Protein AF-A0A0N8S155-F1 (afdb_monomer_lite)

Organism: NCBI:txid86176

Foldseek 3Di:
DDQDPDPPGDPQVVLLLVQLVVQVCVVVVHDPVPPDDPPPPPCPDPVDDDDDPDPDDDDSVRSCVVGDGPDDRDDDDDPPVPD

InterPro domains:
  IPR004322 Plasmid replicase, bacterial [PF03090] (2-65)

Radius of gyration: 16.82 Å; chains: 1; bounding box: 50×30×37 Å

Structure (mmCIF, N/CA/C/O backbone):
data_AF-A0A0N8S155-F1
#
_entry.id   AF-A0A0N8S155-F1
#
loop_
_atom_site.group_PDB
_atom_site.id
_atom_site.type_symbol
_atom_site.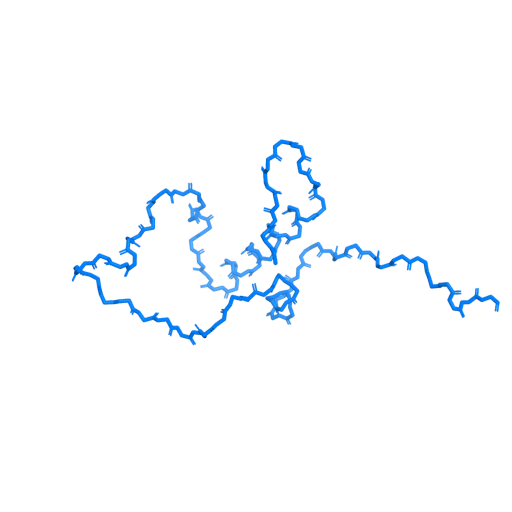label_atom_id
_atom_site.label_alt_id
_atom_site.label_comp_id
_atom_site.label_asym_id
_atom_site.label_entity_id
_atom_site.label_seq_id
_atom_site.pdbx_PDB_ins_code
_atom_site.Cartn_x
_atom_site.Cartn_y
_atom_site.Cartn_z
_atom_site.occupancy
_atom_site.B_iso_or_equiv
_atom_site.auth_seq_id
_atom_site.auth_comp_id
_atom_site.auth_asym_id
_atom_site.auth_atom_id
_atom_site.pdbx_PDB_model_num
ATOM 1 N N . PRO A 1 1 ? -1.508 10.346 2.161 1.00 63.62 1 PRO A N 1
ATOM 2 C CA . PRO A 1 1 ? -0.372 10.533 3.117 1.00 63.62 1 PRO A CA 1
ATOM 3 C C . PRO A 1 1 ? 0.176 9.184 3.605 1.00 63.62 1 PRO A C 1
ATOM 5 O O . PRO A 1 1 ? -0.620 8.267 3.773 1.00 63.62 1 PRO A O 1
ATOM 8 N N . SER A 1 2 ? 1.487 9.035 3.835 1.00 80.56 2 SER A N 1
ATOM 9 C CA . SER A 1 2 ? 2.061 7.749 4.271 1.00 80.56 2 SER A CA 1
ATOM 10 C C . SER A 1 2 ? 1.767 7.436 5.746 1.00 80.56 2 SER A C 1
ATOM 12 O O . SER A 1 2 ? 1.644 8.332 6.586 1.00 80.56 2 SER A O 1
ATOM 14 N N . VAL A 1 3 ? 1.636 6.146 6.075 1.00 89.06 3 VAL A N 1
ATOM 15 C CA . VAL A 1 3 ? 1.448 5.687 7.459 1.00 89.06 3 VAL A CA 1
ATOM 16 C C . VAL A 1 3 ? 2.784 5.757 8.194 1.00 89.06 3 VAL A C 1
ATOM 18 O O . VAL A 1 3 ? 3.765 5.155 7.770 1.00 89.06 3 VAL A O 1
ATOM 21 N N . CYS A 1 4 ? 2.821 6.474 9.317 1.00 91.81 4 CYS A N 1
ATOM 22 C CA . CYS A 1 4 ? 3.987 6.482 10.196 1.00 91.81 4 CYS A CA 1
ATOM 23 C C . CYS A 1 4 ? 4.188 5.085 10.808 1.00 91.81 4 CYS A C 1
ATOM 25 O O . CYS A 1 4 ? 3.241 4.515 11.349 1.00 91.81 4 CYS A O 1
ATOM 27 N N . THR A 1 5 ? 5.405 4.542 10.731 1.00 90.19 5 THR A N 1
ATOM 28 C CA . THR A 1 5 ? 5.770 3.209 11.253 1.00 90.19 5 THR A CA 1
ATOM 29 C C . THR A 1 5 ? 6.832 3.263 12.351 1.00 90.19 5 THR A C 1
ATOM 31 O O . THR A 1 5 ? 7.423 2.238 12.683 1.00 90.19 5 THR A O 1
ATOM 34 N N . THR A 1 6 ? 7.107 4.448 12.900 1.00 92.19 6 THR A N 1
ATOM 35 C CA . THR A 1 6 ? 8.030 4.595 14.032 1.00 92.19 6 THR A CA 1
ATOM 36 C C . THR A 1 6 ? 7.432 3.990 15.302 1.00 92.19 6 THR A C 1
ATOM 38 O O . THR A 1 6 ? 6.235 3.717 15.382 1.00 92.19 6 THR A O 1
ATOM 41 N N . GLU A 1 7 ? 8.258 3.815 16.328 1.00 90.62 7 GLU A N 1
ATOM 42 C CA . GLU A 1 7 ? 7.839 3.312 17.645 1.00 90.62 7 GLU A CA 1
ATOM 43 C C . GLU A 1 7 ? 6.670 4.094 18.273 1.00 90.62 7 GLU A C 1
ATOM 45 O O . GLU A 1 7 ? 5.829 3.515 18.954 1.00 90.62 7 GLU A O 1
ATOM 50 N N . ASN A 1 8 ? 6.567 5.396 17.985 1.00 91.56 8 ASN A N 1
ATOM 51 C CA . ASN A 1 8 ? 5.534 6.285 18.524 1.00 91.56 8 ASN A CA 1
ATOM 52 C C . ASN A 1 8 ? 4.280 6.371 17.637 1.00 91.56 8 ASN A C 1
ATOM 54 O O . ASN A 1 8 ? 3.398 7.206 17.859 1.00 91.56 8 ASN A O 1
ATOM 58 N N . ALA A 1 9 ? 4.196 5.553 16.591 1.00 93.69 9 ALA A N 1
ATOM 59 C CA . ALA A 1 9 ? 3.083 5.583 15.664 1.00 93.69 9 ALA A CA 1
ATOM 60 C C . ALA A 1 9 ? 1.804 4.952 16.235 1.00 93.69 9 ALA A C 1
ATOM 62 O O . ALA A 1 9 ? 1.804 4.094 17.118 1.00 93.69 9 ALA A O 1
ATOM 63 N N . ARG A 1 10 ? 0.659 5.354 15.673 1.00 92.06 10 ARG A N 1
ATOM 64 C CA . ARG A 1 10 ? -0.641 4.793 16.051 1.00 92.06 10 ARG A CA 1
ATOM 65 C C . ARG A 1 10 ? -0.775 3.369 15.508 1.00 92.06 10 ARG A C 1
ATOM 67 O O . ARG A 1 10 ? -0.702 3.151 14.301 1.00 92.06 10 ARG A O 1
ATOM 74 N N . ALA A 1 11 ? -1.094 2.423 16.391 1.00 91.19 11 ALA A N 1
ATOM 75 C CA . ALA A 1 11 ? -1.237 1.012 16.030 1.00 91.19 11 ALA A CA 1
ATOM 76 C C . ALA A 1 11 ? -2.333 0.752 14.979 1.00 91.19 11 ALA A C 1
ATOM 78 O O . ALA A 1 11 ? -2.131 -0.046 14.070 1.00 91.19 11 ALA A O 1
ATOM 79 N N . LYS A 1 12 ? -3.479 1.446 15.067 1.00 90.94 12 LYS A N 1
ATOM 80 C CA . LYS A 1 12 ? -4.636 1.215 14.179 1.00 90.94 12 LYS A CA 1
ATOM 81 C C . LYS A 1 12 ? -4.310 1.445 12.686 1.00 90.94 12 LYS A C 1
ATOM 83 O O . LYS A 1 12 ? -4.535 0.524 11.906 1.00 90.94 12 LYS A O 1
ATOM 88 N N . PRO A 1 13 ? -3.740 2.595 12.265 1.00 91.69 13 PRO A N 1
ATOM 89 C CA . PRO A 1 13 ? -3.270 2.778 10.888 1.00 91.69 13 PRO A CA 1
ATOM 90 C C . PRO A 1 13 ? -2.251 1.733 10.423 1.00 91.69 13 PRO A C 1
ATOM 92 O O . PRO A 1 13 ? -2.350 1.255 9.298 1.00 91.69 13 PRO A O 1
ATOM 95 N N . ILE A 1 14 ? -1.303 1.342 11.284 1.00 92.06 14 ILE A N 1
ATOM 96 C CA . ILE A 1 14 ? -0.299 0.321 10.945 1.00 92.06 14 ILE A CA 1
ATOM 97 C C . ILE A 1 14 ? -0.967 -1.030 10.686 1.00 92.06 14 ILE A C 1
ATOM 99 O O . ILE A 1 14 ? -0.656 -1.691 9.700 1.00 92.06 14 ILE A O 1
ATOM 103 N N . GLN A 1 15 ? -1.890 -1.444 11.555 1.00 91.81 15 GLN A N 1
ATOM 104 C CA . GLN A 1 15 ? -2.635 -2.693 11.394 1.00 91.81 15 GLN A CA 1
ATOM 105 C C . GLN A 1 15 ? -3.475 -2.684 10.116 1.00 91.81 15 GLN A C 1
ATOM 107 O O . GLN A 1 15 ? -3.477 -3.672 9.388 1.00 91.81 15 GLN A O 1
ATOM 112 N N . TYR A 1 16 ? -4.134 -1.562 9.815 1.00 93.06 16 TYR A N 1
ATOM 113 C CA . TYR A 1 16 ? -4.910 -1.405 8.588 1.00 93.06 16 TYR A CA 1
ATOM 114 C C . TYR A 1 16 ? -4.032 -1.518 7.335 1.00 93.06 16 TYR A C 1
ATOM 116 O O . TYR A 1 16 ? -4.328 -2.319 6.453 1.00 93.06 16 TYR A O 1
ATOM 124 N N . MET A 1 17 ? -2.902 -0.803 7.296 1.00 92.56 17 MET A N 1
ATOM 125 C CA . MET A 1 17 ? -1.921 -0.900 6.209 1.00 92.56 17 MET A CA 1
ATOM 126 C C . MET A 1 17 ? -1.414 -2.338 6.016 1.00 92.56 17 MET A C 1
ATOM 128 O O . MET A 1 17 ? -1.375 -2.831 4.890 1.00 92.56 17 MET A O 1
ATOM 132 N N . LYS A 1 18 ? -1.062 -3.032 7.108 1.00 91.75 18 LYS A N 1
ATOM 133 C CA . LYS A 1 18 ? -0.598 -4.428 7.063 1.00 91.75 18 LYS A CA 1
ATOM 134 C C . LYS A 1 18 ? -1.669 -5.385 6.541 1.00 91.75 18 LYS A C 1
ATOM 136 O O . LYS A 1 18 ? -1.341 -6.296 5.789 1.00 91.75 18 LYS A O 1
ATOM 141 N N . ALA A 1 19 ? -2.930 -5.185 6.918 1.00 93.56 19 ALA A N 1
ATOM 142 C CA . ALA A 1 19 ? -4.022 -6.029 6.449 1.00 93.56 19 ALA A CA 1
ATOM 143 C C . ALA A 1 19 ? -4.296 -5.848 4.953 1.00 93.56 19 ALA A C 1
ATOM 145 O O . ALA A 1 19 ? -4.487 -6.842 4.259 1.00 93.56 19 ALA A O 1
ATOM 146 N N . VAL A 1 20 ? -4.258 -4.607 4.449 1.00 93.44 20 VAL A N 1
ATOM 147 C CA . VAL A 1 20 ? -4.357 -4.334 3.005 1.00 93.44 20 VAL A CA 1
ATOM 148 C C . VAL A 1 20 ? -3.223 -5.033 2.257 1.00 93.44 20 VAL A C 1
ATOM 150 O O . VAL A 1 20 ? -3.481 -5.759 1.302 1.00 93.44 20 VAL A O 1
ATOM 153 N N . TYR A 1 21 ? -1.982 -4.882 2.729 1.00 91.75 21 TYR A N 1
ATOM 154 C CA . TYR A 1 21 ? -0.823 -5.543 2.129 1.00 91.75 21 TYR A CA 1
ATOM 155 C C . TYR A 1 21 ? -0.987 -7.072 2.082 1.00 91.75 21 TYR A C 1
ATOM 157 O O . TYR A 1 21 ? -0.857 -7.675 1.020 1.00 91.75 21 TYR A O 1
ATOM 165 N N . ALA A 1 22 ? -1.338 -7.696 3.211 1.00 92.56 22 ALA A N 1
ATOM 166 C CA . ALA A 1 22 ? -1.518 -9.144 3.300 1.00 92.56 22 ALA A CA 1
ATOM 167 C C . ALA A 1 22 ? -2.649 -9.659 2.393 1.00 92.56 22 ALA A C 1
ATOM 169 O O . ALA A 1 22 ? -2.506 -10.707 1.765 1.00 92.56 22 ALA A O 1
ATOM 170 N N . ALA A 1 23 ? -3.755 -8.917 2.288 1.00 94.50 23 ALA A N 1
ATOM 171 C CA . ALA A 1 23 ? -4.874 -9.287 1.427 1.00 94.50 23 ALA A CA 1
ATOM 172 C C . ALA A 1 23 ? -4.493 -9.262 -0.063 1.00 94.50 23 ALA A C 1
ATOM 174 O O . ALA A 1 23 ? -4.886 -10.157 -0.811 1.00 94.50 23 ALA A O 1
ATOM 175 N N . PHE A 1 24 ? -3.687 -8.287 -0.495 1.00 94.12 24 PHE A N 1
ATOM 176 C CA . PHE A 1 24 ? -3.161 -8.259 -1.861 1.00 94.12 24 PHE A CA 1
ATOM 177 C C . PHE A 1 24 ? -2.119 -9.342 -2.116 1.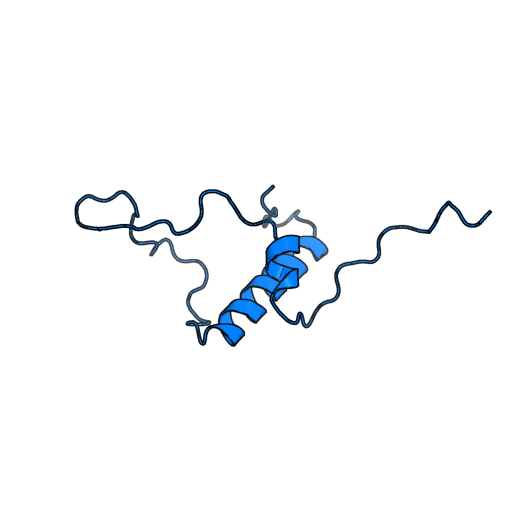00 94.12 24 PHE A C 1
ATOM 179 O O . PHE A 1 24 ? -2.175 -9.971 -3.169 1.00 94.12 24 PHE A O 1
ATOM 186 N N . ALA A 1 25 ? -1.216 -9.593 -1.164 1.00 92.75 25 ALA A N 1
ATOM 187 C CA . ALA A 1 25 ? -0.244 -10.672 -1.295 1.00 92.75 25 ALA A CA 1
ATOM 188 C C . ALA A 1 25 ? -0.951 -12.020 -1.508 1.00 92.75 25 ALA A C 1
ATOM 190 O O . ALA A 1 25 ? -0.644 -12.733 -2.458 1.00 92.75 25 ALA A O 1
ATOM 191 N N . ALA A 1 26 ? -1.986 -12.302 -0.711 1.00 93.38 26 ALA A N 1
ATOM 192 C CA . 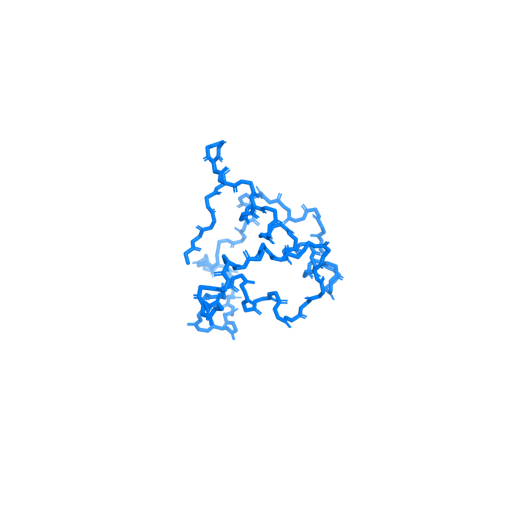ALA A 1 26 ? -2.809 -13.496 -0.877 1.00 93.38 26 ALA A CA 1
ATOM 193 C C . ALA A 1 26 ? -3.588 -13.509 -2.205 1.00 93.38 26 ALA A C 1
ATOM 195 O O . ALA A 1 26 ? -3.636 -14.532 -2.881 1.00 93.38 26 ALA A O 1
ATOM 196 N N . ARG A 1 27 ? -4.202 -12.384 -2.602 1.00 95.00 27 ARG A N 1
ATOM 197 C CA . ARG A 1 27 ? -5.002 -12.298 -3.839 1.00 95.00 27 ARG A CA 1
ATOM 198 C C . ARG A 1 27 ? -4.169 -12.498 -5.105 1.00 95.00 27 ARG A C 1
ATOM 200 O O . ARG A 1 27 ? -4.689 -13.016 -6.089 1.00 95.00 27 ARG A O 1
ATOM 207 N N . LEU A 1 28 ? -2.930 -12.021 -5.099 1.00 93.62 28 LEU A N 1
ATOM 208 C CA . LEU A 1 28 ? -2.034 -12.050 -6.252 1.00 93.62 28 LEU A CA 1
ATOM 209 C C . LEU A 1 28 ? -1.112 -13.274 -6.268 1.00 93.62 28 LEU A C 1
ATOM 211 O O . LEU A 1 28 ? -0.305 -13.374 -7.186 1.00 93.62 28 LEU A O 1
ATOM 215 N N . ASP A 1 29 ? -1.218 -14.165 -5.274 1.00 94.19 29 ASP A N 1
ATOM 216 C CA . ASP A 1 29 ? -0.250 -15.248 -5.039 1.00 94.19 29 ASP A CA 1
ATOM 217 C C . ASP A 1 29 ? 1.195 -14.713 -5.009 1.00 94.19 29 ASP A C 1
ATOM 219 O O . ASP A 1 29 ? 2.122 -15.255 -5.610 1.00 94.19 29 ASP A O 1
ATOM 223 N N . ALA A 1 30 ? 1.364 -13.551 -4.373 1.00 89.88 30 ALA A N 1
ATOM 224 C CA . ALA A 1 30 ? 2.648 -12.884 -4.280 1.00 89.88 30 ALA A CA 1
ATOM 225 C C . ALA A 1 30 ? 3.516 -13.531 -3.199 1.00 89.88 30 ALA A C 1
ATOM 227 O O . ALA A 1 30 ? 3.022 -14.116 -2.234 1.00 89.88 30 ALA A O 1
ATOM 228 N N . ASP A 1 31 ? 4.825 -13.340 -3.330 1.00 87.75 31 ASP A N 1
ATOM 229 C CA . ASP A 1 31 ? 5.783 -13.731 -2.307 1.00 87.75 31 ASP A CA 1
ATOM 230 C C . ASP A 1 31 ? 5.500 -12.979 -0.996 1.00 87.75 31 ASP A C 1
ATOM 232 O O . ASP A 1 31 ? 5.706 -11.768 -0.886 1.00 87.75 31 ASP A O 1
ATOM 236 N N . VAL A 1 32 ? 5.005 -13.712 0.003 1.00 83.31 32 VAL A N 1
ATOM 237 C CA . VAL A 1 32 ? 4.722 -13.181 1.343 1.00 83.31 32 VAL A CA 1
ATOM 238 C C . VAL A 1 32 ? 5.995 -12.771 2.069 1.00 83.31 32 VAL 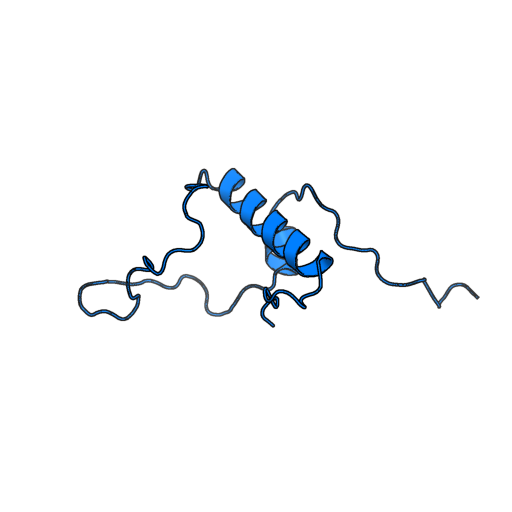A C 1
ATOM 240 O O . VAL A 1 32 ? 5.927 -11.901 2.939 1.00 83.31 32 VAL A O 1
ATOM 243 N N . ASP A 1 33 ? 7.137 -13.345 1.670 1.00 81.06 33 ASP A N 1
ATOM 244 C CA . ASP A 1 33 ? 8.439 -13.033 2.228 1.00 81.06 33 ASP A CA 1
ATOM 245 C C . ASP A 1 33 ? 9.094 -11.799 1.582 1.00 81.06 33 ASP A C 1
ATOM 247 O O . ASP A 1 33 ? 10.168 -11.339 2.003 1.00 81.06 33 ASP A O 1
ATOM 251 N N . TYR A 1 34 ? 8.408 -11.173 0.620 1.00 75.94 34 TYR A N 1
ATOM 252 C CA . TYR A 1 34 ? 8.804 -9.912 -0.003 1.00 75.94 34 TYR A CA 1
ATOM 253 C C . TYR A 1 34 ? 8.528 -8.698 0.903 1.00 75.94 34 TYR A C 1
ATOM 255 O O . TYR A 1 34 ? 7.893 -7.708 0.541 1.00 75.94 34 TYR A O 1
ATOM 263 N N . HIS A 1 35 ? 9.036 -8.750 2.127 1.00 64.00 35 HIS A N 1
ATOM 264 C CA . HIS A 1 35 ? 8.869 -7.720 3.140 1.00 64.00 35 HIS A CA 1
ATOM 265 C C . HIS A 1 35 ? 10.207 -7.058 3.508 1.00 64.00 35 HIS A C 1
ATOM 267 O O . HIS A 1 35 ? 11.082 -7.657 4.124 1.00 64.00 35 HIS A O 1
ATOM 273 N N . GLY A 1 36 ? 10.348 -5.769 3.165 1.00 59.28 36 GLY A N 1
ATOM 274 C CA . GLY A 1 36 ? 11.239 -4.848 3.887 1.00 59.28 36 GLY A CA 1
ATOM 275 C C . GLY A 1 36 ? 12.717 -4.777 3.480 1.00 59.28 36 GLY A C 1
ATOM 276 O O . GLY A 1 36 ? 13.511 -4.251 4.257 1.00 59.28 36 GLY A O 1
ATOM 277 N N . GLY A 1 37 ? 13.118 -5.247 2.298 1.00 57.41 37 GLY A N 1
ATOM 278 C CA . GLY A 1 37 ? 14.509 -5.124 1.841 1.00 57.41 37 GLY A CA 1
ATOM 279 C C . GLY A 1 37 ? 14.778 -3.884 0.966 1.00 57.41 37 GLY A C 1
ATOM 280 O O . GLY A 1 37 ? 13.926 -3.531 0.154 1.00 57.41 37 GLY A O 1
ATOM 281 N N . PRO A 1 38 ? 15.995 -3.293 0.990 1.00 52.84 38 PRO A N 1
ATOM 282 C CA . PRO A 1 38 ? 16.481 -2.341 -0.026 1.00 52.84 38 PRO A CA 1
ATOM 283 C C . PRO A 1 38 ? 16.662 -2.983 -1.415 1.00 52.84 38 PRO A C 1
ATOM 285 O O . PRO A 1 38 ? 17.195 -2.364 -2.331 1.00 52.84 38 PRO A O 1
ATOM 288 N N . VAL A 1 39 ? 16.206 -4.225 -1.588 1.00 56.62 39 VAL A N 1
ATOM 289 C CA . VAL A 1 39 ? 16.204 -4.988 -2.838 1.00 56.62 39 VAL A CA 1
ATOM 290 C C . VAL A 1 39 ? 15.028 -4.541 -3.716 1.00 56.62 39 VAL A C 1
ATOM 292 O O . VAL A 1 39 ? 14.348 -5.336 -4.351 1.00 56.62 39 VAL A O 1
ATOM 295 N N . ALA A 1 40 ? 14.767 -3.237 -3.755 1.00 58.72 40 ALA A N 1
ATOM 296 C CA . ALA A 1 40 ? 14.026 -2.660 -4.852 1.00 58.72 40 ALA A CA 1
ATOM 297 C C . ALA A 1 40 ? 15.043 -2.472 -5.974 1.00 58.72 40 ALA A C 1
ATOM 299 O O . ALA A 1 40 ? 16.010 -1.722 -5.840 1.00 58.72 40 ALA A O 1
ATOM 300 N N . LYS A 1 41 ? 14.835 -3.185 -7.078 1.00 61.94 41 LYS A N 1
ATOM 301 C CA . LYS A 1 41 ? 15.454 -2.861 -8.365 1.00 61.94 41 LYS A CA 1
ATOM 302 C C . LYS A 1 41 ? 15.330 -1.353 -8.533 1.00 61.94 41 LYS A C 1
ATOM 304 O O . LYS A 1 41 ? 14.215 -0.854 -8.451 1.00 61.94 41 LYS A O 1
ATOM 309 N N . THR A 1 42 ? 16.445 -0.630 -8.641 1.00 69.75 42 THR A N 1
ATOM 310 C CA . THR A 1 42 ? 16.430 0.832 -8.728 1.00 69.75 42 THR A CA 1
ATOM 311 C C . THR A 1 42 ? 15.648 1.185 -9.991 1.00 69.75 42 THR A C 1
ATOM 313 O O . THR A 1 42 ? 16.189 1.000 -11.081 1.00 69.75 42 THR A O 1
ATOM 316 N N . PRO A 1 43 ? 14.384 1.644 -9.901 1.00 75.56 43 PRO A N 1
ATOM 317 C CA . PRO A 1 43 ? 13.496 1.649 -11.067 1.00 75.56 43 PRO A CA 1
ATOM 318 C C . PRO A 1 43 ? 13.981 2.605 -12.162 1.00 75.56 43 PRO A C 1
ATOM 320 O O . PRO A 1 43 ? 13.637 2.446 -13.327 1.00 75.56 43 PRO A O 1
ATOM 323 N N . GLY A 1 44 ? 14.810 3.585 -11.784 1.00 78.44 44 GLY A N 1
ATOM 324 C CA . GLY A 1 44 ? 15.474 4.523 -12.688 1.00 78.44 44 GLY A CA 1
ATOM 325 C C . GLY A 1 44 ? 16.890 4.128 -13.124 1.00 78.44 44 GLY A C 1
ATOM 326 O O . GLY A 1 44 ? 17.600 4.971 -13.664 1.00 78.44 44 GLY A O 1
ATOM 327 N N . HIS A 1 45 ? 17.359 2.906 -12.858 1.00 85.31 45 HIS A N 1
ATOM 328 C CA . HIS A 1 45 ? 18.695 2.482 -13.283 1.00 85.31 45 HIS A CA 1
ATOM 329 C C . HIS A 1 45 ? 18.703 2.107 -14.784 1.00 85.31 45 HIS A C 1
ATOM 331 O O . HIS A 1 45 ? 17.826 1.358 -15.205 1.00 85.31 45 HIS A O 1
ATOM 337 N N . PRO A 1 46 ? 19.703 2.529 -15.593 1.00 87.50 46 PRO A N 1
ATOM 338 C CA . PRO A 1 46 ? 19.681 2.386 -17.063 1.00 87.50 46 PRO A CA 1
ATOM 339 C C . PRO A 1 46 ? 19.568 0.958 -17.619 1.00 87.50 46 PRO A C 1
ATOM 341 O O . PRO A 1 46 ? 19.250 0.772 -18.786 1.00 87.50 46 PRO A O 1
ATOM 344 N N . TRP A 1 47 ? 19.874 -0.055 -16.808 1.00 86.94 47 TRP A N 1
ATOM 345 C CA . TRP A 1 47 ? 19.723 -1.473 -17.171 1.00 86.94 47 TRP A CA 1
ATOM 346 C C . TRP A 1 47 ? 18.297 -2.019 -17.021 1.00 86.94 47 TRP A C 1
ATOM 348 O O . TRP A 1 47 ? 18.072 -3.190 -17.319 1.00 86.94 47 TRP A O 1
ATOM 358 N N . TRP A 1 48 ? 17.352 -1.213 -16.540 1.00 85.44 48 TRP A N 1
ATOM 359 C CA . TRP A 1 48 ? 15.968 -1.617 -16.309 1.00 85.44 48 TRP A CA 1
ATOM 360 C C . TRP A 1 48 ? 15.040 -0.867 -17.260 1.00 85.44 48 TRP A C 1
ATOM 362 O O . TRP A 1 48 ? 15.125 0.351 -17.383 1.00 85.44 48 TRP A O 1
ATOM 372 N N . GLU A 1 49 ? 14.119 -1.592 -17.889 1.00 86.62 49 GLU A N 1
ATOM 373 C CA . GLU A 1 49 ? 12.955 -1.004 -18.547 1.00 86.62 49 GLU A CA 1
ATOM 374 C C . GLU A 1 49 ? 11.780 -1.069 -17.563 1.00 86.62 49 GLU A C 1
ATOM 376 O O . GLU A 1 49 ? 11.224 -2.136 -17.303 1.00 86.62 49 GLU A O 1
ATOM 381 N N . THR A 1 50 ? 11.457 0.067 -16.943 1.00 85.50 50 THR A N 1
ATOM 382 C CA . THR A 1 50 ? 10.378 0.171 -15.952 1.00 85.50 50 THR A CA 1
ATOM 383 C C . THR A 1 50 ? 9.125 0.729 -16.615 1.00 85.50 50 THR A C 1
ATOM 385 O O . THR A 1 50 ? 9.159 1.811 -17.197 1.00 85.50 50 THR A O 1
ATOM 388 N N . THR A 1 51 ? 8.001 0.024 -16.490 1.00 87.75 51 THR A N 1
ATOM 389 C CA . THR A 1 51 ? 6.680 0.515 -16.906 1.00 87.75 51 THR A CA 1
ATOM 390 C C . THR A 1 51 ? 5.838 0.830 -15.676 1.00 87.75 51 THR A C 1
ATOM 392 O O . THR A 1 51 ? 5.634 -0.035 -14.826 1.00 87.75 51 THR A O 1
ATOM 395 N N . GLU A 1 52 ? 5.329 2.058 -15.588 1.00 86.56 52 GLU A N 1
ATOM 396 C CA . GLU A 1 52 ? 4.353 2.451 -14.574 1.00 86.56 52 GLU A CA 1
ATOM 397 C C . GLU A 1 52 ? 2.942 2.392 -15.178 1.00 86.56 52 GLU A C 1
ATOM 399 O O . GLU A 1 52 ? 2.645 3.075 -16.156 1.00 86.56 52 GLU A O 1
ATOM 404 N N . PHE A 1 53 ? 2.070 1.550 -14.620 1.00 88.06 53 PHE A N 1
ATOM 405 C CA . PHE A 1 53 ? 0.715 1.329 -15.150 1.00 88.06 53 PHE A CA 1
ATOM 406 C C . PHE A 1 53 ? -0.336 2.299 -14.588 1.00 88.06 53 PHE A C 1
ATOM 408 O O . PHE A 1 53 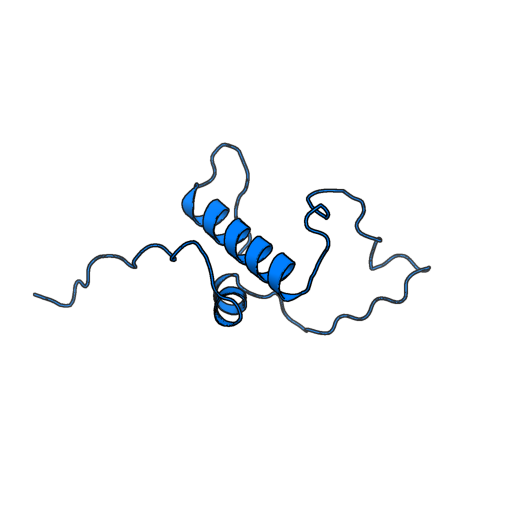? -1.496 2.258 -14.995 1.00 88.06 53 PHE A O 1
ATOM 415 N N . HIS A 1 54 ? 0.047 3.162 -13.650 1.00 88.31 54 HIS A N 1
ATOM 416 C CA . HIS A 1 54 ? -0.838 4.099 -12.964 1.00 88.31 54 HIS A CA 1
ATOM 417 C C . HIS A 1 54 ? -0.156 5.459 -12.821 1.00 88.31 54 HIS A C 1
ATOM 419 O O . HIS A 1 54 ? 1.028 5.543 -12.537 1.00 88.31 54 HIS A O 1
ATOM 425 N N . ASN A 1 55 ? -0.904 6.544 -12.993 1.00 91.06 55 ASN A N 1
ATOM 426 C CA . ASN A 1 55 ? -0.383 7.914 -12.920 1.00 91.06 55 ASN A CA 1
ATOM 427 C C . ASN A 1 55 ? -0.569 8.567 -11.538 1.00 91.06 55 ASN A C 1
ATOM 429 O O . ASN A 1 55 ? -0.476 9.790 -11.417 1.00 91.06 55 ASN A O 1
ATOM 433 N N . HIS A 1 56 ? -0.909 7.779 -10.518 1.00 91.69 56 HIS A N 1
ATOM 434 C CA . HIS A 1 56 ? -1.179 8.268 -9.173 1.00 91.69 56 HIS A CA 1
ATOM 435 C C . HIS A 1 56 ? -0.806 7.229 -8.115 1.00 91.69 56 HIS A C 1
ATOM 437 O O . HIS A 1 56 ? -0.656 6.040 -8.393 1.00 91.69 56 HIS A O 1
ATOM 443 N N . VAL A 1 57 ? -0.661 7.712 -6.883 1.00 89.88 57 VAL A N 1
ATOM 444 C CA . VAL A 1 57 ? -0.427 6.877 -5.707 1.00 89.88 57 VAL A CA 1
ATOM 445 C C . VAL A 1 57 ? -1.775 6.467 -5.134 1.00 89.88 57 VAL A C 1
ATOM 447 O O . VAL A 1 57 ? -2.587 7.328 -4.801 1.00 89.88 57 VAL A O 1
ATOM 450 N N . TYR A 1 58 ? -1.982 5.164 -4.987 1.00 91.69 58 TYR A N 1
ATOM 451 C CA . TYR A 1 58 ? -3.187 4.629 -4.371 1.00 91.69 58 TYR A CA 1
ATOM 452 C C . TYR A 1 58 ? -3.292 5.005 -2.890 1.00 91.69 58 TYR A C 1
ATOM 454 O O . TYR A 1 58 ? -2.334 4.869 -2.120 1.00 91.69 58 TYR A O 1
ATOM 462 N N . GLU A 1 59 ? -4.488 5.405 -2.467 1.00 92.69 59 GLU A N 1
ATOM 463 C CA . GLU A 1 59 ? -4.811 5.536 -1.046 1.00 92.69 59 GLU A CA 1
ATOM 464 C C . GLU A 1 59 ? -5.152 4.159 -0.447 1.00 92.69 59 GLU A C 1
ATOM 466 O O . GLU A 1 59 ? -5.711 3.284 -1.111 1.00 92.69 59 GLU A O 1
ATOM 471 N N . LEU A 1 60 ? -4.879 3.945 0.847 1.00 92.00 60 LEU A N 1
ATOM 472 C CA . LEU A 1 60 ? -5.169 2.648 1.488 1.00 92.00 60 LEU A CA 1
ATOM 473 C C . LEU A 1 60 ? -6.656 2.272 1.426 1.00 92.00 60 LEU A C 1
ATOM 475 O O . LEU A 1 60 ? -6.985 1.097 1.297 1.00 92.00 60 LEU A O 1
ATOM 479 N N . GLY A 1 61 ? -7.543 3.268 1.508 1.00 92.38 61 GLY A N 1
ATOM 480 C CA . GLY A 1 61 ? -8.986 3.061 1.378 1.00 92.38 61 GLY A CA 1
ATOM 481 C C . GLY A 1 61 ? -9.404 2.621 -0.024 1.00 92.38 61 GLY A C 1
ATOM 482 O O . GLY A 1 61 ? -10.317 1.812 -0.160 1.00 92.38 61 GLY A O 1
ATOM 483 N N . GLU A 1 62 ? -8.709 3.105 -1.053 1.00 93.31 62 GLU A N 1
ATOM 484 C CA . GLU A 1 62 ? -8.951 2.710 -2.439 1.00 93.31 62 GLU A CA 1
ATOM 485 C C . GLU A 1 62 ? -8.557 1.248 -2.656 1.00 93.31 62 GLU A C 1
ATOM 487 O O . GLU A 1 62 ? -9.377 0.446 -3.100 1.00 93.31 62 GLU A O 1
ATOM 492 N N . LEU A 1 63 ? -7.350 0.867 -2.228 1.00 93.75 63 LEU A N 1
ATOM 493 C CA . LEU A 1 63 ? -6.876 -0.518 -2.289 1.00 93.75 63 LEU A CA 1
ATOM 494 C C . LEU A 1 63 ? -7.798 -1.466 -1.516 1.00 93.75 63 LEU A C 1
ATOM 496 O O . LEU A 1 63 ? -8.164 -2.529 -2.015 1.00 93.75 63 LEU A O 1
ATOM 500 N N . ALA A 1 64 ? -8.215 -1.064 -0.316 1.00 94.81 64 ALA A N 1
ATOM 501 C CA . ALA A 1 64 ? -9.115 -1.852 0.516 1.00 94.81 64 ALA A CA 1
ATOM 502 C C . ALA A 1 64 ? -10.477 -2.128 -0.139 1.00 94.81 64 ALA A C 1
ATOM 504 O O . ALA A 1 64 ? -11.122 -3.101 0.229 1.00 94.81 64 ALA A O 1
ATOM 505 N N . SER A 1 65 ? -10.922 -1.310 -1.099 1.00 94.19 65 SER A N 1
ATOM 506 C CA . SER A 1 65 ? -12.184 -1.553 -1.813 1.00 94.19 65 SER A CA 1
ATOM 507 C C . SER A 1 65 ? -12.125 -2.748 -2.775 1.00 94.19 65 SER A C 1
ATOM 509 O O . SER A 1 65 ? -13.166 -3.271 -3.166 1.00 94.19 65 SER A O 1
ATOM 511 N N . ALA A 1 66 ? -10.920 -3.203 -3.136 1.00 94.88 66 ALA A N 1
ATOM 512 C CA . ALA A 1 66 ? -10.699 -4.280 -4.100 1.00 94.88 66 ALA A CA 1
ATOM 513 C C . ALA A 1 66 ? -10.410 -5.654 -3.457 1.00 94.88 66 ALA A C 1
ATOM 515 O O . ALA A 1 66 ? -10.270 -6.652 -4.174 1.00 94.88 66 ALA A O 1
ATOM 516 N N . VAL A 1 67 ? -10.292 -5.726 -2.125 1.00 95.31 67 VAL A N 1
ATOM 517 C CA . VAL A 1 67 ? -9.900 -6.939 -1.389 1.00 95.31 67 VAL A CA 1
ATOM 518 C C . VAL A 1 67 ? -10.692 -7.110 -0.095 1.00 95.31 67 VAL A C 1
ATOM 520 O O . VAL A 1 67 ? -11.090 -6.140 0.540 1.00 95.31 67 VAL A O 1
ATOM 523 N N . GLU A 1 68 ? -10.869 -8.358 0.335 1.00 93.56 68 GLU A N 1
ATOM 524 C CA . GLU A 1 68 ? -11.479 -8.663 1.629 1.00 93.56 68 GLU A CA 1
ATOM 525 C C . GLU A 1 68 ? -10.438 -8.562 2.747 1.00 93.56 68 GLU A C 1
ATOM 527 O O . GLU A 1 68 ? -9.401 -9.230 2.718 1.00 93.56 68 GLU A O 1
ATOM 532 N N . LEU A 1 69 ? -10.713 -7.722 3.746 1.00 92.56 69 LEU A N 1
ATOM 533 C CA . LEU A 1 69 ? -9.808 -7.494 4.869 1.00 92.56 69 LEU A CA 1
ATOM 534 C C . LEU A 1 69 ? -10.243 -8.280 6.105 1.00 92.56 69 LEU A C 1
ATOM 536 O O . LEU A 1 69 ? -11.404 -8.263 6.510 1.00 92.56 69 LEU A O 1
ATOM 540 N N . THR A 1 70 ? -9.272 -8.886 6.785 1.00 83.81 70 THR A N 1
ATOM 541 C CA . THR A 1 70 ? -9.485 -9.562 8.077 1.00 83.81 70 THR A CA 1
ATOM 542 C C . THR A 1 70 ? -9.685 -8.582 9.235 1.00 83.81 70 THR A C 1
ATOM 544 O O . THR A 1 70 ? -10.208 -8.955 10.285 1.00 83.81 70 THR A O 1
ATOM 547 N N . VAL A 1 71 ? -9.301 -7.315 9.048 1.00 80.00 71 VAL A N 1
ATOM 548 C CA . VAL A 1 71 ? -9.519 -6.230 10.007 1.00 80.00 71 VAL A CA 1
ATOM 549 C C . VAL A 1 71 ? -10.522 -5.235 9.439 1.00 80.00 71 VAL A C 1
ATOM 551 O O . VAL A 1 71 ? -10.404 -4.786 8.300 1.00 80.00 71 VAL A O 1
ATOM 554 N N . LYS A 1 72 ? -11.503 -4.846 10.254 1.00 71.75 72 LYS A N 1
ATOM 555 C CA . LYS A 1 72 ? -12.417 -3.763 9.888 1.00 71.75 72 LYS A CA 1
ATOM 556 C C . LYS A 1 72 ? -11.744 -2.413 10.160 1.00 71.75 72 LYS A C 1
ATOM 558 O O . LYS A 1 72 ? -11.141 -2.260 11.229 1.00 71.75 72 LYS A O 1
ATOM 563 N N . PRO A 1 73 ? -11.862 -1.424 9.252 1.00 69.06 73 PRO A N 1
ATOM 564 C CA . PRO A 1 73 ? -11.518 -0.043 9.567 1.00 69.06 73 PRO A CA 1
ATOM 565 C C . PRO A 1 73 ? -12.247 0.392 10.841 1.00 69.06 73 PRO A C 1
ATOM 567 O O . PRO A 1 73 ? -13.366 -0.054 11.113 1.00 69.06 73 PRO A O 1
ATOM 570 N N . TRP A 1 74 ? -11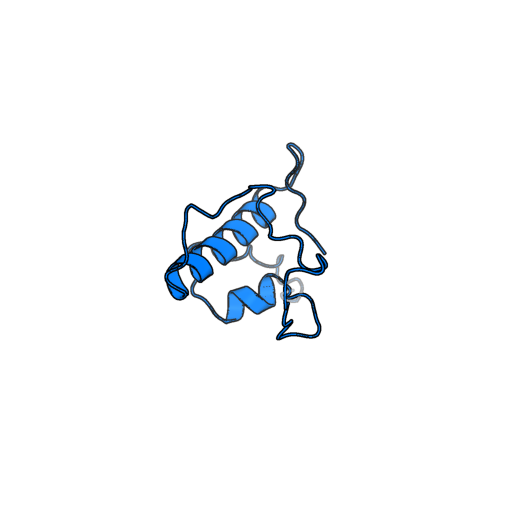.615 1.240 11.652 1.00 75.00 74 TRP A N 1
ATOM 571 C CA . TRP A 1 74 ? -12.264 1.734 12.865 1.00 75.00 74 TRP A CA 1
ATOM 572 C C . TRP A 1 74 ? -13.529 2.517 12.494 1.00 75.00 74 TRP A C 1
ATOM 574 O O . TRP A 1 74 ? -13.557 3.225 11.490 1.00 75.00 74 TRP A O 1
ATOM 584 N N . ALA A 1 75 ? -14.572 2.396 13.317 1.00 66.94 75 ALA A N 1
ATOM 585 C CA . ALA A 1 75 ? -15.793 3.159 13.113 1.00 66.94 75 ALA A CA 1
ATOM 586 C C . ALA A 1 75 ? -15.485 4.664 13.139 1.00 66.94 75 ALA A C 1
ATOM 588 O O . ALA A 1 75 ? -14.776 5.151 14.029 1.00 66.94 75 ALA A O 1
ATOM 589 N N . THR A 1 76 ? -16.023 5.395 12.164 1.00 62.03 76 THR A N 1
ATOM 590 C CA . THR A 1 76 ? -16.116 6.855 12.211 1.00 62.03 76 THR A CA 1
ATOM 591 C C . THR A 1 76 ? -16.896 7.239 13.472 1.00 62.03 76 THR A C 1
ATOM 593 O O . THR A 1 76 ? -17.768 6.485 13.904 1.00 62.03 76 THR A O 1
ATOM 596 N N . GLY A 1 77 ? -16.518 8.356 14.102 1.00 64.06 77 GLY A N 1
ATOM 597 C CA . GLY A 1 77 ? -17.041 8.806 15.397 1.00 64.06 77 GLY A CA 1
ATOM 598 C C . GLY A 1 77 ? -18.575 8.865 15.494 1.00 64.06 77 GLY A C 1
ATOM 599 O O . GLY A 1 77 ? -19.271 8.675 14.496 1.00 64.06 77 GLY A O 1
ATOM 600 N N . PRO A 1 78 ? -19.116 9.109 16.702 1.00 62.09 78 PRO A N 1
ATOM 601 C CA . PRO A 1 78 ? -20.556 9.059 16.951 1.00 62.09 78 PRO A CA 1
ATOM 602 C C . PRO A 1 78 ? -21.329 9.904 15.931 1.00 62.09 78 PRO A C 1
ATOM 604 O O . PRO A 1 78 ? -20.894 10.998 15.571 1.00 62.09 78 PRO A O 1
ATOM 607 N N . LYS A 1 79 ? -22.472 9.388 15.460 1.00 66.31 79 LYS A N 1
ATOM 608 C CA . LYS A 1 79 ? -23.392 10.130 14.591 1.00 66.31 79 LYS A CA 1
ATOM 609 C C . LYS A 1 79 ? -23.981 11.285 15.400 1.00 66.31 79 LYS A C 1
ATOM 611 O O . LYS A 1 79 ? -24.946 11.091 16.129 1.00 66.31 79 LYS A O 1
ATOM 616 N N . LEU A 1 80 ? -23.363 12.459 15.293 1.00 66.25 80 LEU A N 1
ATOM 617 C CA . LEU A 1 80 ? -23.798 13.681 15.975 1.00 66.25 80 LEU A CA 1
ATOM 618 C C . LEU A 1 80 ? -25.164 14.181 15.471 1.00 66.25 80 LEU A C 1
ATOM 620 O O . LEU A 1 80 ? -25.786 14.999 16.134 1.00 66.25 80 LEU A O 1
ATOM 624 N N . ASP A 1 81 ? -25.653 13.638 14.352 1.00 67.62 81 ASP A N 1
ATOM 625 C CA . ASP A 1 81 ? -26.936 13.999 13.735 1.00 67.62 81 ASP A CA 1
ATOM 626 C C . ASP A 1 81 ? -28.146 13.259 14.340 1.00 67.62 81 ASP A C 1
ATOM 628 O O . ASP A 1 81 ? -29.248 13.318 13.800 1.00 67.62 81 ASP A O 1
ATOM 632 N N . GLN A 1 82 ? -27.955 12.522 15.437 1.00 51.59 82 GLN A N 1
ATOM 633 C CA . GLN A 1 82 ? -29.043 11.929 16.219 1.00 51.59 82 GLN A CA 1
ATOM 634 C C . GLN A 1 82 ? -29.152 12.668 17.557 1.00 51.59 82 GLN A C 1
ATOM 636 O O . GLN A 1 82 ? -28.671 12.184 18.581 1.00 51.59 82 GLN A O 1
ATOM 641 N N . VAL A 1 83 ? -29.741 13.866 17.510 1.00 49.19 83 VAL A N 1
ATOM 642 C CA . VAL A 1 83 ? -30.255 14.605 18.676 1.00 49.19 83 VAL A CA 1
ATOM 643 C C . VAL A 1 83 ? -31.771 14.504 18.674 1.00 49.19 83 VAL A C 1
ATOM 645 O O . VAL A 1 83 ? -32.357 14.698 17.585 1.00 49.19 83 VAL A O 1
#

pLDDT: mean 83.0, std 12.94, range [49.19, 95.31]

Sequence (83 aa):
PSVCTTENARAKPIQYMKAVYAAFAARLDADVDYHGGPVAKTPGHPWWETTEFHNHVYELGELASAVELTVKPWATGPKLDQV

Secondary structure (DSSP, 8-state):
-PPP-STTS-HHHHHHHHHHHHHHHHHTT--TT--S-S----TTSTT-------SSPPPHHHHHTTS--SSPPPPPSP-TT--